Protein AF-A0A2V4BUR4-F1 (afdb_monomer)

Secondary structure (DSSP, 8-state):
-------PPPEEPTT-TT-EE-PPP-SSHHHHHHHHHHHHHHHHHHH-HHHHHHSS-TT--HHHHHHHHHHHHHT--HHHHHHHHHHHHHHHHT-

Solvent-accessible surface area (backbone atoms only — not comparable to full-atom values): 5980 Å² total; per-residue (Å²): 135,83,83,76,81,84,69,84,74,80,44,70,38,91,91,49,95,90,47,65,57,80,90,83,89,68,95,42,69,70,54,46,50,52,52,36,50,49,35,50,52,51,34,54,46,66,70,32,66,73,53,40,74,74,38,90,65,86,77,77,48,74,65,59,38,53,53,37,50,53,53,29,59,75,66,55,63,61,70,61,51,55,50,52,52,50,52,50,56,51,56,64,73,75,109

Nearest PDB structures (foldseek):
  5wbx-assembly1_B  TM=2.776E-01  e=7.537E+00  Homo sapiens
  5d8x-assembly1_K  TM=3.233E-01  e=8.599E+00  Pseudomonas aeruginosa PAO1

Foldseek 3Di:
DDPPPVDDDFDDDPPDDPDGDDDDDDPDPVRLVVLLVVLVVVLVLLPDPVSCVVDPPVDDDNVNSVVSNVVSVVSDPVVVVVVVVVVVVVVVVVD

Organism: NCBI:txid2212651

Mean predicted aligned error: 9.99 Å

Structure (mmCIF, N/CA/C/O backbone):
data_AF-A0A2V4BUR4-F1
#
_entry.id   AF-A0A2V4BUR4-F1
#
loop_
_atom_site.group_PDB
_atom_site.id
_atom_site.type_symbol
_atom_site.label_atom_id
_atom_site.label_alt_id
_atom_site.label_comp_id
_atom_site.label_asym_id
_atom_site.label_entity_id
_atom_site.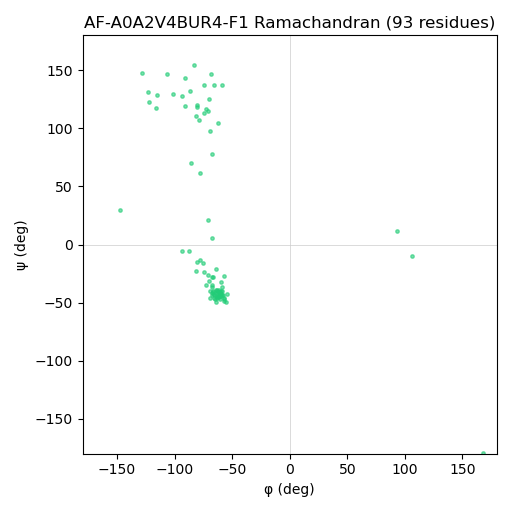label_seq_id
_atom_site.pdbx_PDB_ins_code
_atom_site.Cartn_x
_atom_site.Cartn_y
_atom_site.Cartn_z
_atom_site.occupancy
_atom_site.B_iso_or_equiv
_atom_site.auth_seq_id
_atom_site.auth_comp_id
_atom_site.auth_asym_id
_atom_site.auth_atom_id
_atom_site.pdbx_PDB_model_num
ATOM 1 N N . MET A 1 1 ? 41.491 16.629 9.942 1.00 38.00 1 MET A N 1
ATOM 2 C CA . MET A 1 1 ? 40.687 16.150 8.793 1.00 38.00 1 MET A CA 1
ATOM 3 C C . MET A 1 1 ? 39.347 15.655 9.316 1.00 38.00 1 MET A C 1
ATOM 5 O O . MET A 1 1 ? 39.288 14.601 9.936 1.00 38.00 1 MET A O 1
ATOM 9 N N . THR A 1 2 ? 38.289 16.443 9.156 1.00 47.72 2 THR A N 1
ATOM 10 C CA . THR A 1 2 ? 36.918 16.077 9.534 1.00 47.72 2 THR A CA 1
ATOM 11 C C . THR A 1 2 ? 36.373 15.080 8.510 1.00 47.72 2 THR A C 1
ATOM 13 O O . THR A 1 2 ? 36.226 15.408 7.335 1.00 47.72 2 THR A O 1
ATOM 16 N N . LYS A 1 3 ? 36.127 13.831 8.928 1.00 57.78 3 LYS A N 1
ATOM 17 C CA . LYS A 1 3 ? 35.494 12.810 8.080 1.00 57.78 3 LYS A CA 1
ATOM 18 C C . LYS A 1 3 ? 34.088 13.282 7.714 1.00 57.78 3 LYS A C 1
ATOM 20 O O . LYS A 1 3 ? 33.179 13.244 8.538 1.00 57.78 3 LYS A O 1
ATOM 25 N N . VAL A 1 4 ? 33.916 13.727 6.475 1.00 59.47 4 VAL A N 1
ATOM 26 C CA . VAL A 1 4 ? 32.602 13.991 5.892 1.00 59.47 4 VAL A CA 1
ATOM 27 C C . VAL A 1 4 ? 31.928 12.632 5.704 1.00 59.47 4 VAL A C 1
ATOM 29 O O . VAL A 1 4 ? 32.220 11.917 4.747 1.00 59.47 4 VAL A O 1
ATOM 32 N N . ASN A 1 5 ? 31.061 12.237 6.639 1.00 63.09 5 ASN A N 1
ATOM 33 C CA . ASN A 1 5 ? 30.177 11.080 6.481 1.00 63.09 5 ASN A CA 1
ATOM 34 C C . ASN A 1 5 ? 29.148 11.402 5.384 1.00 63.09 5 ASN A C 1
ATOM 36 O O . ASN A 1 5 ? 28.019 11.790 5.664 1.00 63.09 5 ASN A O 1
ATOM 40 N N . LYS A 1 6 ? 29.571 11.309 4.119 1.00 62.66 6 LYS A N 1
ATOM 41 C CA . LYS A 1 6 ? 28.785 11.724 2.948 1.00 62.66 6 LYS A CA 1
ATOM 42 C C . LYS A 1 6 ? 27.697 10.712 2.560 1.00 62.66 6 LYS A C 1
ATOM 44 O O . LYS A 1 6 ? 26.802 11.054 1.799 1.00 62.66 6 LYS A O 1
ATOM 49 N N . PHE A 1 7 ? 27.747 9.493 3.103 1.00 68.62 7 PHE A N 1
ATOM 50 C CA . PHE A 1 7 ? 26.815 8.411 2.779 1.00 68.62 7 PHE A CA 1
ATOM 51 C C . PHE A 1 7 ? 26.099 7.908 4.035 1.00 68.62 7 PHE A C 1
ATOM 53 O O . PHE A 1 7 ? 26.741 7.471 4.993 1.00 68.62 7 PHE A O 1
ATOM 60 N N . ARG A 1 8 ? 24.762 7.952 4.025 1.00 68.38 8 ARG A N 1
ATOM 61 C CA . ARG A 1 8 ? 23.933 7.245 5.008 1.00 68.38 8 ARG A CA 1
ATOM 62 C C . ARG A 1 8 ? 23.836 5.786 4.569 1.00 68.38 8 ARG A C 1
ATOM 64 O O . ARG A 1 8 ? 23.386 5.511 3.462 1.00 68.38 8 ARG A O 1
ATOM 71 N N . LYS A 1 9 ? 24.298 4.863 5.414 1.00 76.38 9 LYS A N 1
ATOM 72 C CA . LYS A 1 9 ? 24.108 3.424 5.189 1.00 76.38 9 LYS A CA 1
ATOM 73 C C . LYS A 1 9 ? 22.624 3.088 5.345 1.00 76.38 9 LYS A C 1
ATOM 75 O O . LYS A 1 9 ? 21.950 3.708 6.167 1.00 76.38 9 LYS A O 1
ATOM 80 N N . LEU A 1 10 ? 22.142 2.109 4.584 1.00 78.25 10 LEU A N 1
ATOM 81 C CA . LEU A 1 10 ? 20.811 1.547 4.788 1.00 78.25 10 LEU A CA 1
ATOM 82 C C . LEU A 1 10 ? 20.709 0.975 6.209 1.00 78.25 10 LEU A C 1
ATOM 84 O O . LEU A 1 10 ? 21.661 0.364 6.706 1.00 78.25 10 LEU A O 1
ATOM 88 N N . LYS A 1 11 ? 19.581 1.213 6.883 1.00 78.12 11 LYS A N 1
ATOM 89 C CA . LYS A 1 11 ? 19.362 0.722 8.244 1.00 78.12 11 LYS A CA 1
ATOM 90 C C . LYS A 1 11 ? 18.945 -0.742 8.159 1.00 78.12 11 LYS A C 1
ATOM 92 O O . LYS A 1 11 ? 17.929 -1.052 7.546 1.00 78.12 11 LYS A O 1
ATOM 97 N N . GLN A 1 12 ? 19.746 -1.627 8.742 1.00 76.19 12 GLN A N 1
ATOM 98 C CA . GLN A 1 12 ? 19.410 -3.044 8.804 1.00 76.19 12 GLN A CA 1
ATOM 99 C C . GLN A 1 12 ? 18.170 -3.234 9.680 1.00 76.19 12 GLN A C 1
ATOM 101 O O . GLN A 1 12 ? 18.03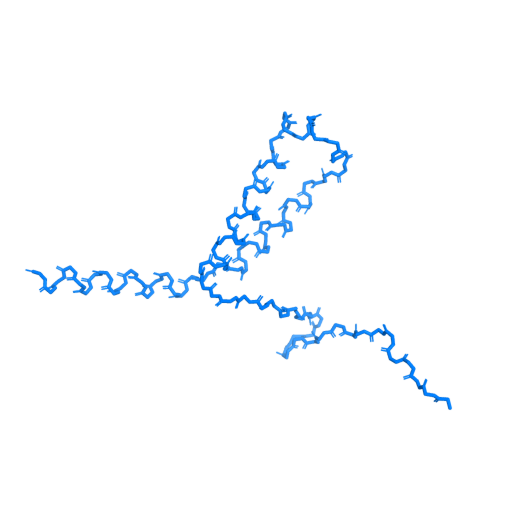4 -2.587 10.723 1.00 76.19 12 GLN A O 1
ATOM 106 N N . GLU A 1 13 ? 17.258 -4.081 9.227 1.00 74.25 13 GLU A N 1
ATOM 107 C CA . GLU A 1 13 ? 16.098 -4.474 10.012 1.00 74.25 13 GLU A CA 1
ATOM 108 C C . GLU A 1 13 ? 16.530 -5.449 11.118 1.00 74.25 13 GLU A C 1
ATOM 110 O O . GLU A 1 13 ? 17.389 -6.313 10.921 1.00 74.25 13 GLU A O 1
ATOM 115 N N . ASN A 1 14 ? 15.999 -5.266 12.327 1.00 67.88 14 ASN A N 1
ATOM 116 C CA . ASN A 1 14 ? 16.387 -6.095 13.462 1.00 67.88 14 ASN A CA 1
ATOM 117 C C . ASN A 1 14 ? 15.782 -7.497 13.294 1.00 67.88 14 ASN A C 1
ATOM 119 O O . ASN A 1 14 ? 14.567 -7.642 13.341 1.00 67.88 14 ASN A O 1
ATOM 123 N N . GLY A 1 15 ? 16.624 -8.526 13.169 1.00 66.25 15 GLY A N 1
ATOM 124 C CA . GLY A 1 15 ? 16.192 -9.933 13.183 1.00 66.25 15 GLY A CA 1
ATOM 125 C C . GLY A 1 15 ? 16.211 -10.645 11.828 1.00 66.25 15 GLY A C 1
ATOM 126 O O . GLY A 1 15 ? 16.129 -11.869 11.795 1.00 66.25 15 GLY A O 1
ATOM 127 N N . THR A 1 16 ? 16.410 -9.923 10.728 1.00 61.78 16 THR A N 1
ATOM 128 C CA . THR A 1 16 ? 16.478 -10.475 9.369 1.00 61.78 16 THR A CA 1
ATOM 129 C C . THR A 1 16 ? 17.863 -10.251 8.766 1.00 61.78 16 THR A C 1
ATOM 131 O O . THR A 1 16 ? 18.337 -9.129 8.563 1.00 61.78 16 THR A O 1
ATOM 134 N N . HIS A 1 17 ? 18.561 -11.348 8.465 1.00 60.50 17 HIS A N 1
ATOM 135 C CA . HIS A 1 17 ? 19.777 -11.279 7.662 1.00 60.50 17 HIS A CA 1
ATOM 136 C C . HIS A 1 17 ? 19.376 -10.936 6.217 1.00 60.50 17 HIS A C 1
ATOM 138 O O . HIS A 1 17 ? 18.728 -11.742 5.558 1.00 60.50 17 HIS A O 1
ATOM 144 N N . ASN A 1 18 ? 19.791 -9.753 5.744 1.00 71.56 18 ASN A N 1
ATOM 145 C CA . ASN A 1 18 ? 19.665 -9.223 4.371 1.00 71.56 18 ASN A CA 1
ATOM 146 C C . ASN A 1 18 ? 18.448 -8.341 4.024 1.00 71.56 18 ASN A C 1
ATOM 148 O O . ASN A 1 18 ? 18.290 -8.024 2.845 1.00 71.56 18 ASN A O 1
ATOM 152 N N . SER A 1 19 ? 17.643 -7.865 4.981 1.00 74.75 19 SER A N 1
ATOM 153 C CA . SER A 1 19 ? 16.663 -6.795 4.708 1.00 74.75 19 SER A CA 1
ATOM 154 C C . SER A 1 19 ? 17.086 -5.451 5.306 1.00 74.75 19 SER A C 1
ATOM 156 O O . SER A 1 19 ? 17.755 -5.358 6.344 1.00 74.75 19 SER A O 1
ATOM 158 N N . PHE A 1 20 ? 16.722 -4.381 4.601 1.00 82.62 20 PHE A N 1
ATOM 159 C CA . PHE A 1 20 ? 16.962 -3.009 5.019 1.00 82.62 20 PHE A CA 1
ATOM 160 C C . PHE A 1 20 ? 15.636 -2.265 5.084 1.00 82.62 20 PHE A C 1
ATOM 162 O O . PHE A 1 20 ? 14.864 -2.289 4.130 1.00 82.62 20 PHE A O 1
ATOM 169 N N . GLY A 1 21 ? 15.403 -1.577 6.197 1.00 80.44 21 GLY A N 1
ATOM 170 C CA . GLY A 1 21 ? 14.197 -0.791 6.407 1.00 80.44 21 GLY A CA 1
ATOM 171 C C . GLY A 1 21 ? 14.373 0.655 5.955 1.00 80.44 21 GLY A C 1
ATOM 172 O O . GLY A 1 21 ? 15.420 1.277 6.174 1.00 80.44 21 GLY A O 1
ATOM 173 N N . VAL A 1 22 ? 13.310 1.215 5.387 1.00 81.19 22 VAL A N 1
ATOM 174 C CA . VAL A 1 22 ? 13.158 2.653 5.154 1.00 81.19 22 VAL A CA 1
ATOM 175 C C . VAL A 1 22 ? 11.986 3.133 6.001 1.00 81.19 22 VAL A C 1
ATOM 177 O O . VAL A 1 22 ? 10.909 2.553 5.961 1.00 81.19 22 VAL A O 1
ATOM 180 N N . THR A 1 23 ? 12.193 4.185 6.790 1.00 83.50 23 THR A N 1
ATOM 181 C CA . THR A 1 23 ? 11.109 4.805 7.560 1.00 83.50 23 THR A CA 1
ATOM 182 C C . THR A 1 23 ? 10.479 5.911 6.731 1.00 83.50 23 THR A C 1
ATOM 184 O O . THR A 1 23 ? 11.152 6.888 6.396 1.00 83.50 23 THR A O 1
ATOM 187 N N . LEU A 1 24 ? 9.190 5.769 6.441 1.00 85.75 24 LEU A N 1
ATOM 188 C CA . LEU A 1 24 ? 8.379 6.811 5.834 1.00 85.75 24 LEU A CA 1
ATOM 189 C C . LEU A 1 24 ? 7.672 7.601 6.941 1.00 85.75 24 LEU A C 1
ATOM 191 O O . LEU A 1 24 ? 7.044 7.015 7.817 1.00 85.75 24 LEU A O 1
ATOM 195 N N . GLN A 1 25 ? 7.797 8.926 6.922 1.00 89.00 25 GLN A N 1
ATOM 196 C CA . GLN A 1 25 ? 7.072 9.800 7.844 1.00 89.00 25 GLN A CA 1
ATOM 197 C C . GLN A 1 25 ? 5.880 10.409 7.115 1.00 89.00 25 GLN A C 1
ATOM 199 O O . GLN A 1 25 ? 6.048 10.977 6.038 1.00 89.00 25 GLN A O 1
ATOM 204 N N . VAL A 1 26 ? 4.704 10.300 7.724 1.00 90.12 26 VAL A N 1
ATOM 205 C CA . VAL A 1 26 ? 3.452 10.906 7.262 1.00 90.12 26 VAL A CA 1
ATOM 206 C C . VAL A 1 26 ? 2.832 11.688 8.418 1.00 90.12 26 VAL A C 1
ATOM 208 O O . VAL A 1 26 ? 2.989 11.326 9.584 1.00 90.12 26 VAL A O 1
ATOM 211 N N . SER A 1 27 ? 2.144 12.776 8.104 1.00 89.38 27 SER A N 1
ATOM 212 C CA . SER A 1 27 ? 1.471 13.664 9.057 1.00 89.38 27 SER A CA 1
ATOM 213 C C . SER A 1 27 ? 0.168 13.086 9.619 1.00 89.38 27 SER A C 1
ATOM 215 O O . SER A 1 27 ? -0.321 13.568 10.639 1.00 89.38 27 SER A O 1
ATOM 217 N N . GLY A 1 28 ? -0.385 12.041 8.992 1.00 90.38 28 GLY A N 1
ATOM 218 C CA . GLY A 1 28 ? -1.542 11.302 9.494 1.00 90.38 28 GLY A CA 1
ATOM 219 C C . GLY A 1 28 ? -2.149 10.347 8.463 1.00 90.38 28 GLY A C 1
ATOM 220 O O . GLY A 1 28 ? -1.695 10.276 7.319 1.00 90.38 28 GLY A O 1
ATOM 221 N N . TYR A 1 29 ? -3.218 9.646 8.858 1.00 89.75 29 TYR A N 1
ATOM 222 C CA . TYR A 1 29 ? -3.900 8.646 8.021 1.00 89.75 29 TYR A CA 1
ATOM 223 C C . TYR A 1 29 ? -4.449 9.211 6.709 1.00 89.75 29 TYR A C 1
ATOM 225 O O . TYR A 1 29 ? -4.439 8.523 5.693 1.00 89.75 29 TYR A O 1
ATOM 233 N N . THR A 1 30 ? -4.881 10.474 6.691 1.00 90.38 30 THR A N 1
ATOM 234 C CA . THR A 1 30 ? -5.340 11.125 5.457 1.00 90.38 30 THR A CA 1
ATOM 235 C C . THR A 1 30 ? -4.216 11.237 4.432 1.00 90.38 30 THR A C 1
ATOM 237 O O . THR A 1 30 ? -4.420 10.914 3.264 1.00 90.38 30 THR A O 1
ATOM 240 N N . GLU A 1 31 ? -3.024 11.666 4.857 1.00 93.19 31 GLU A N 1
ATOM 241 C CA . GLU A 1 31 ? -1.867 11.766 3.963 1.00 93.19 31 GLU A CA 1
ATOM 242 C C . GLU A 1 31 ? -1.395 10.380 3.518 1.00 93.19 31 GLU A C 1
ATOM 244 O O . GLU A 1 31 ? -1.138 10.182 2.332 1.00 93.19 31 GLU A O 1
ATOM 249 N N . LEU A 1 32 ? -1.357 9.409 4.438 1.00 93.06 32 LEU A N 1
ATOM 250 C CA . LEU A 1 32 ? -1.047 8.017 4.109 1.00 93.06 32 LEU A CA 1
ATOM 251 C C . LEU A 1 32 ? -1.996 7.483 3.028 1.00 93.06 32 LEU A C 1
ATOM 253 O O . LEU A 1 32 ? -1.548 6.989 1.995 1.00 93.06 32 LEU A O 1
ATOM 257 N N . ASN A 1 33 ? -3.305 7.666 3.212 1.00 91.56 33 ASN A N 1
ATOM 258 C CA . ASN A 1 33 ? -4.315 7.220 2.259 1.00 91.56 33 ASN A CA 1
ATOM 259 C C . ASN A 1 33 ? -4.188 7.928 0.897 1.00 91.56 33 ASN A C 1
ATOM 261 O O . ASN A 1 33 ? -4.328 7.299 -0.154 1.00 91.56 33 ASN A O 1
ATOM 265 N N . MET A 1 34 ? -3.874 9.229 0.884 1.00 9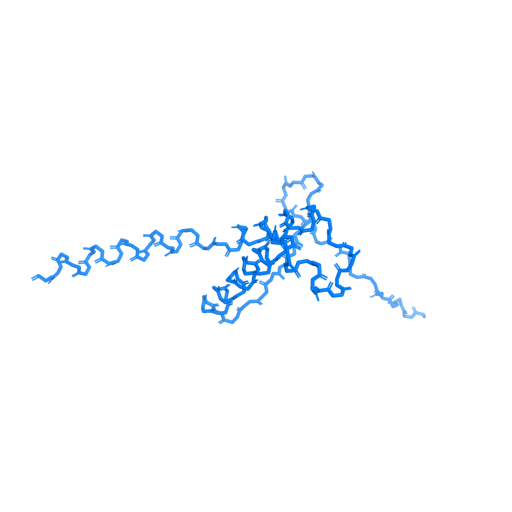2.94 34 MET A N 1
ATOM 266 C CA . MET A 1 34 ? -3.575 9.952 -0.359 1.00 92.94 34 MET A CA 1
ATOM 267 C C . MET A 1 34 ? -2.339 9.382 -1.059 1.00 92.94 34 MET A C 1
ATOM 269 O O . MET A 1 34 ? -2.351 9.234 -2.282 1.00 92.94 34 MET A O 1
ATOM 273 N N . MET A 1 35 ? -1.293 9.034 -0.308 1.00 93.38 35 MET A N 1
ATOM 274 C CA . MET A 1 35 ? -0.080 8.439 -0.862 1.00 93.38 35 MET A CA 1
ATOM 275 C C . MET A 1 35 ? -0.366 7.072 -1.491 1.00 93.38 35 MET A C 1
ATOM 277 O O . MET A 1 35 ? -0.036 6.873 -2.661 1.00 93.38 35 MET A O 1
ATOM 281 N N . VAL A 1 36 ? -1.052 6.177 -0.772 1.00 93.81 36 VAL A N 1
ATOM 282 C CA . VAL A 1 36 ? -1.485 4.869 -1.294 1.00 93.81 36 VAL A CA 1
ATOM 283 C C . VAL A 1 36 ? -2.346 5.047 -2.546 1.00 93.81 36 VAL A C 1
ATOM 285 O O . VAL A 1 36 ? -2.071 4.453 -3.587 1.00 93.81 36 VAL A O 1
ATOM 288 N N . SER A 1 37 ? -3.337 5.940 -2.496 1.00 92.88 37 SER A N 1
ATOM 289 C CA . SER A 1 37 ? -4.213 6.229 -3.637 1.00 92.88 37 SER A CA 1
ATOM 290 C C . SER A 1 37 ? -3.441 6.715 -4.865 1.00 92.88 37 SER A C 1
ATOM 292 O O . SER A 1 37 ? -3.761 6.333 -5.991 1.00 92.88 37 SER A O 1
ATOM 294 N N . ASN A 1 38 ? -2.426 7.559 -4.676 1.00 91.50 38 ASN A N 1
ATOM 295 C CA . ASN A 1 38 ? -1.595 8.057 -5.770 1.00 91.50 38 ASN A CA 1
ATOM 296 C C . ASN A 1 38 ? -0.714 6.951 -6.366 1.00 91.50 38 ASN A C 1
ATOM 298 O O . ASN A 1 38 ? -0.602 6.879 -7.590 1.00 91.50 38 ASN A O 1
ATOM 302 N N . LEU A 1 39 ? -0.151 6.066 -5.535 1.00 92.94 39 LEU A N 1
ATOM 303 C CA . LEU A 1 39 ? 0.612 4.899 -5.995 1.00 92.94 39 LEU A CA 1
ATOM 304 C C . LEU A 1 39 ? -0.261 3.949 -6.827 1.00 92.94 39 LEU A C 1
ATOM 306 O O . LEU A 1 39 ? 0.152 3.517 -7.905 1.00 92.94 39 LEU A O 1
ATOM 310 N N . LEU A 1 40 ? -1.493 3.684 -6.384 1.00 92.50 40 LEU A N 1
ATOM 311 C CA . LEU A 1 40 ? -2.446 2.852 -7.124 1.00 92.50 40 LEU A CA 1
ATOM 312 C C . LEU A 1 40 ? -2.856 3.497 -8.453 1.00 92.50 40 LEU A C 1
ATOM 314 O O . LEU A 1 40 ? -2.805 2.844 -9.493 1.00 92.50 40 LEU A O 1
ATOM 318 N N . LYS A 1 41 ? -3.199 4.793 -8.457 1.00 89.38 41 LYS A N 1
ATOM 319 C CA . LYS A 1 41 ? -3.541 5.527 -9.690 1.00 89.38 41 LYS A CA 1
ATOM 320 C C . LYS A 1 41 ? -2.389 5.527 -10.689 1.00 89.38 41 LYS A C 1
ATOM 322 O O . LYS A 1 41 ? -2.619 5.293 -11.872 1.00 89.38 41 LYS A O 1
ATOM 327 N N . ALA A 1 42 ? -1.164 5.763 -10.218 1.00 86.38 42 ALA A N 1
ATOM 328 C CA . ALA A 1 42 ? 0.024 5.696 -11.058 1.00 86.38 42 ALA A CA 1
ATOM 329 C C . ALA A 1 42 ? 0.186 4.292 -11.651 1.00 86.38 42 ALA A C 1
ATOM 331 O O . ALA A 1 42 ? 0.342 4.161 -12.859 1.00 86.38 42 ALA A O 1
ATOM 332 N N . SER A 1 43 ? 0.052 3.247 -10.832 1.00 87.69 43 SER A N 1
ATOM 333 C CA . SER A 1 43 ? 0.133 1.855 -11.289 1.00 87.69 43 SER A CA 1
ATOM 334 C C . SER A 1 43 ? -0.918 1.536 -12.358 1.00 87.69 43 SER A C 1
ATOM 336 O O . SER A 1 43 ? -0.582 0.963 -13.388 1.00 87.69 43 SER A O 1
ATOM 338 N N . ILE A 1 44 ? -2.168 1.979 -12.180 1.00 85.56 44 ILE A N 1
ATOM 339 C CA . ILE A 1 44 ? -3.250 1.800 -13.165 1.00 85.56 44 ILE A CA 1
ATOM 340 C C . ILE A 1 44 ? -2.925 2.501 -14.490 1.00 85.56 44 ILE A C 1
ATOM 342 O O . ILE A 1 44 ? -3.098 1.914 -15.556 1.00 85.56 44 ILE A O 1
ATOM 346 N N . ILE A 1 45 ? -2.441 3.745 -14.436 1.00 83.56 45 ILE A N 1
ATOM 347 C CA . ILE A 1 45 ? -2.048 4.496 -15.637 1.00 83.56 45 ILE A CA 1
ATOM 348 C C . ILE A 1 45 ? -0.911 3.775 -16.367 1.00 83.56 45 ILE A C 1
ATOM 350 O O . ILE A 1 45 ? -0.935 3.683 -17.590 1.00 83.56 45 ILE A O 1
ATOM 354 N N . LEU A 1 46 ? 0.062 3.237 -15.629 1.00 79.75 46 LEU A N 1
ATO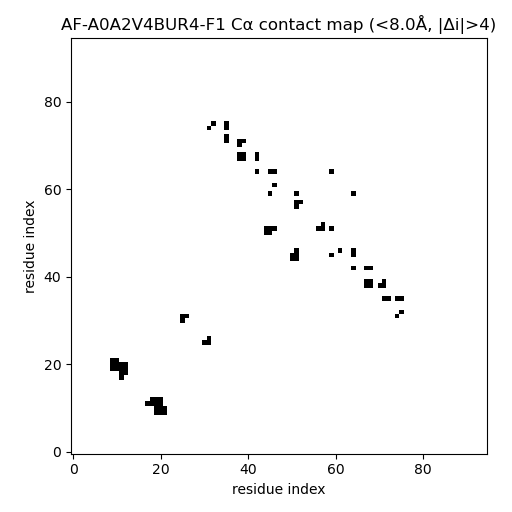M 355 C CA . LEU A 1 46 ? 1.195 2.514 -16.203 1.00 79.75 46 LEU A CA 1
ATOM 356 C C . LEU A 1 46 ? 0.807 1.143 -16.776 1.00 79.75 46 LEU A C 1
ATOM 358 O O . LEU A 1 46 ? 1.473 0.675 -17.692 1.00 79.75 46 LEU A O 1
ATOM 362 N N . LEU A 1 47 ? -0.260 0.510 -16.282 1.00 81.88 47 LEU A N 1
ATOM 363 C CA . LEU A 1 47 ? -0.804 -0.725 -16.861 1.00 81.88 47 LEU A CA 1
ATOM 364 C C . LEU A 1 47 ? -1.570 -0.480 -18.168 1.00 81.88 47 LEU A C 1
ATOM 366 O O . LEU A 1 47 ? -1.709 -1.393 -18.978 1.00 81.88 47 LEU A O 1
ATOM 370 N N . ASN A 1 48 ? -2.071 0.736 -18.389 1.00 81.00 48 ASN A N 1
ATOM 371 C CA . ASN A 1 48 ? -2.817 1.076 -19.593 1.00 81.00 48 ASN A CA 1
ATOM 372 C C . ASN A 1 48 ? -1.858 1.384 -20.761 1.00 81.00 48 ASN A C 1
ATOM 374 O O . ASN A 1 48 ? -1.183 2.412 -20.774 1.00 81.00 48 ASN A O 1
ATOM 378 N N . GLU A 1 49 ? -1.822 0.501 -21.763 1.00 70.44 49 GLU A N 1
ATOM 379 C CA . GLU A 1 49 ? -0.995 0.636 -22.973 1.00 70.44 49 GLU A CA 1
ATOM 380 C C . GLU A 1 49 ? -1.197 1.952 -23.723 1.00 70.44 49 GLU A C 1
ATOM 382 O O . GLU A 1 49 ? -0.217 2.598 -24.098 1.00 70.44 49 GLU A O 1
ATOM 387 N N . ASP A 1 50 ? -2.440 2.402 -23.873 1.00 69.69 50 ASP A N 1
ATOM 388 C CA . ASP A 1 50 ? -2.748 3.649 -24.575 1.00 69.69 50 ASP A CA 1
ATOM 389 C C . ASP A 1 50 ? -2.231 4.869 -23.799 1.00 69.69 50 ASP A C 1
ATOM 391 O O . ASP A 1 50 ? -1.717 5.827 -24.383 1.00 69.69 50 ASP A O 1
ATOM 395 N N . ALA A 1 51 ? -2.296 4.816 -2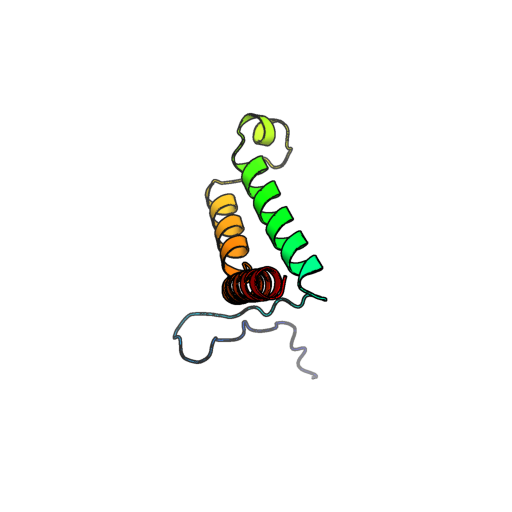2.466 1.00 65.44 51 ALA A N 1
ATOM 396 C CA . ALA A 1 51 ? -1.769 5.865 -21.599 1.00 65.44 51 ALA A CA 1
ATOM 397 C C . ALA A 1 51 ? -0.230 5.868 -21.549 1.00 65.44 51 ALA A C 1
ATOM 399 O O . ALA A 1 51 ? 0.377 6.942 -21.498 1.00 65.44 51 ALA A O 1
ATOM 400 N N . ARG A 1 52 ? 0.413 4.690 -21.619 1.00 64.31 52 ARG A N 1
ATOM 401 C CA . ARG A 1 52 ? 1.875 4.562 -21.753 1.00 64.31 52 ARG A CA 1
ATOM 402 C C . ARG A 1 52 ? 2.375 5.201 -23.044 1.00 64.31 52 ARG A C 1
ATOM 404 O O . ARG A 1 52 ? 3.352 5.938 -23.003 1.00 64.31 52 ARG A O 1
ATOM 411 N N . ASN A 1 53 ? 1.682 4.967 -24.158 1.00 60.78 53 ASN A N 1
ATOM 412 C CA . ASN A 1 53 ? 2.056 5.494 -25.473 1.00 60.78 53 ASN A CA 1
ATOM 413 C C . ASN A 1 53 ? 1.915 7.024 -25.575 1.00 60.78 53 ASN A C 1
ATOM 415 O O . ASN A 1 53 ? 2.635 7.658 -26.345 1.00 60.78 53 ASN A O 1
ATOM 419 N N . LEU A 1 54 ? 1.010 7.626 -24.794 1.00 61.28 54 LEU A N 1
ATOM 420 C CA . LEU A 1 54 ? 0.826 9.081 -24.715 1.00 61.28 54 LEU A CA 1
ATOM 421 C C . LEU A 1 54 ? 1.840 9.761 -23.776 1.00 61.28 54 LEU A C 1
ATOM 423 O O . LEU A 1 54 ? 2.101 10.959 -23.885 1.00 61.28 54 LEU A O 1
ATOM 427 N N . SER A 1 55 ? 2.406 9.001 -22.841 1.00 59.44 55 SER A N 1
ATOM 428 C CA . SER A 1 55 ? 3.379 9.477 -21.868 1.00 59.44 55 SER A CA 1
ATOM 429 C C . SER A 1 55 ? 4.793 9.413 -22.450 1.00 59.44 55 SER A C 1
ATOM 431 O O . SER A 1 55 ? 5.230 8.380 -22.944 1.00 59.44 55 SER A O 1
ATOM 433 N N . SER A 1 56 ? 5.578 10.488 -22.329 1.00 56.19 56 SER A N 1
ATOM 434 C CA . SER A 1 56 ? 7.008 10.480 -22.695 1.00 56.19 56 SER A CA 1
ATOM 435 C C . SER A 1 56 ? 7.874 9.597 -21.781 1.00 56.19 56 SER A C 1
ATOM 437 O O . SER A 1 56 ? 9.099 9.581 -21.905 1.00 56.19 56 SER A O 1
ATOM 439 N N . LEU A 1 57 ? 7.251 8.861 -20.857 1.00 57.12 57 LEU A N 1
ATOM 440 C CA . LEU A 1 57 ? 7.867 7.913 -19.940 1.00 57.12 57 LEU A CA 1
ATOM 441 C C . LEU A 1 57 ? 8.185 6.599 -20.683 1.00 57.12 57 LEU A C 1
ATOM 443 O O . LEU A 1 57 ? 7.678 5.528 -20.370 1.00 57.12 57 LEU A O 1
ATOM 447 N N . THR A 1 58 ? 9.038 6.688 -21.700 1.00 50.53 58 THR A N 1
ATOM 448 C CA . THR A 1 58 ? 9.387 5.641 -22.680 1.00 50.53 58 THR A CA 1
ATOM 449 C C . THR A 1 58 ? 10.237 4.481 -22.133 1.00 50.53 58 THR A C 1
ATOM 451 O O . THR A 1 58 ? 10.880 3.767 -22.895 1.00 50.53 58 THR A O 1
ATOM 454 N N . ALA A 1 59 ? 10.241 4.246 -20.819 1.00 58.97 59 ALA A N 1
ATOM 455 C CA . ALA A 1 59 ? 11.006 3.161 -20.192 1.00 58.97 59 ALA A CA 1
ATOM 456 C C . ALA A 1 59 ? 10.319 2.572 -18.947 1.00 58.97 59 ALA A C 1
ATOM 458 O O . ALA A 1 59 ? 10.982 2.135 -18.005 1.00 58.97 59 ALA A O 1
ATOM 459 N N . VAL A 1 60 ? 8.986 2.592 -18.897 1.00 59.47 60 VAL A N 1
ATOM 460 C CA . VAL A 1 60 ? 8.244 1.910 -17.830 1.00 59.47 60 VAL A CA 1
ATOM 461 C C . VAL A 1 60 ? 8.192 0.425 -18.161 1.00 59.47 60 VAL A C 1
ATOM 463 O O . VAL A 1 60 ? 7.476 0.014 -19.070 1.00 59.47 60 VAL A O 1
ATOM 466 N N . THR A 1 61 ? 8.959 -0.378 -17.429 1.00 62.56 61 THR A N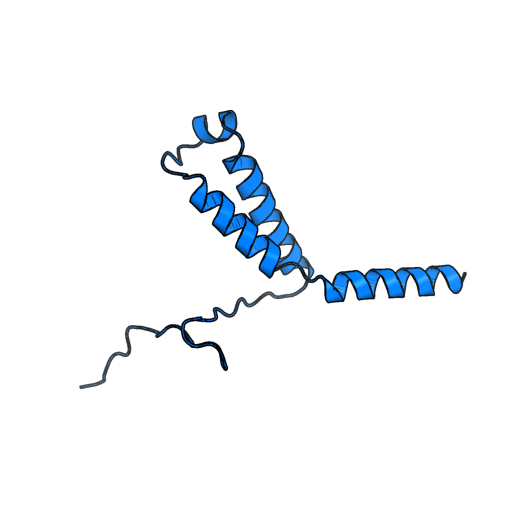 1
ATOM 467 C CA . THR A 1 61 ? 8.847 -1.838 -17.466 1.00 62.56 61 THR A CA 1
ATOM 468 C C . THR A 1 61 ? 7.720 -2.292 -16.543 1.00 62.56 61 THR A C 1
ATOM 470 O O . THR A 1 61 ? 7.411 -1.622 -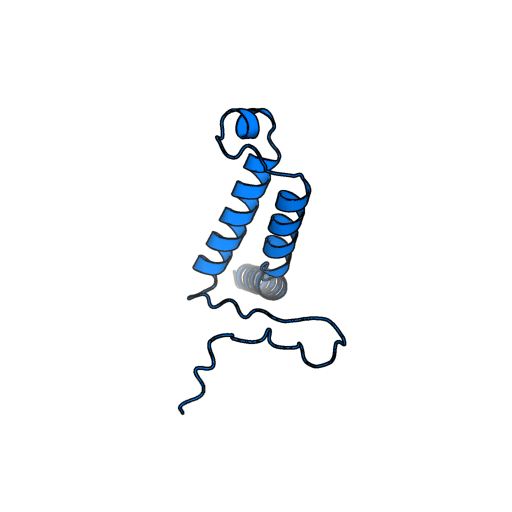15.554 1.00 62.56 61 THR A O 1
ATOM 473 N N . ASP A 1 62 ? 7.138 -3.459 -16.813 1.00 64.38 62 ASP A N 1
ATOM 474 C CA . ASP A 1 62 ? 6.116 -4.052 -15.938 1.00 64.38 62 ASP A CA 1
ATOM 475 C C . ASP A 1 62 ? 6.646 -4.246 -14.498 1.00 64.38 62 ASP A C 1
ATOM 477 O O . ASP A 1 62 ? 5.900 -4.129 -13.528 1.00 64.38 62 ASP A O 1
ATOM 481 N N . THR A 1 63 ? 7.966 -4.411 -14.332 1.00 67.38 63 THR A N 1
ATOM 482 C CA . THR A 1 63 ? 8.662 -4.439 -13.033 1.00 67.38 63 THR A CA 1
ATOM 483 C C . THR A 1 63 ? 8.473 -3.156 -12.219 1.00 67.38 63 THR A C 1
ATOM 485 O O . THR A 1 63 ? 8.325 -3.218 -11.001 1.00 67.38 63 THR A O 1
ATOM 488 N N . ASN A 1 64 ? 8.434 -1.985 -12.862 1.00 78.00 64 ASN A N 1
ATOM 489 C CA . ASN A 1 64 ? 8.222 -0.718 -12.159 1.00 78.00 64 ASN A CA 1
ATOM 490 C C . ASN A 1 64 ? 6.807 -0.641 -11.574 1.00 78.00 64 ASN A C 1
ATOM 492 O O . ASN A 1 64 ? 6.623 -0.092 -10.491 1.00 78.00 64 ASN A O 1
ATOM 496 N N . VAL A 1 65 ? 5.822 -1.207 -12.274 1.00 83.38 65 VAL A N 1
ATOM 497 C CA . VAL A 1 65 ? 4.433 -1.264 -11.805 1.00 83.38 65 VAL A CA 1
ATOM 498 C C . VAL A 1 65 ? 4.306 -2.206 -10.614 1.00 83.38 65 VAL A C 1
ATOM 500 O O . VAL A 1 65 ? 3.710 -1.828 -9.609 1.00 83.38 65 VAL A O 1
ATOM 503 N N . VAL A 1 66 ? 4.904 -3.399 -10.697 1.00 84.12 66 VAL A N 1
ATOM 504 C CA . VAL A 1 66 ? 4.901 -4.372 -9.592 1.00 84.12 66 VAL A CA 1
ATOM 505 C C . VAL A 1 66 ? 5.495 -3.753 -8.326 1.00 84.12 66 VAL A C 1
ATOM 507 O O . VAL A 1 66 ? 4.857 -3.799 -7.280 1.00 84.12 66 VAL A O 1
ATOM 510 N N . ASN A 1 67 ? 6.634 -3.063 -8.433 1.00 86.50 67 ASN A N 1
ATOM 511 C CA . ASN A 1 67 ? 7.253 -2.397 -7.284 1.00 86.50 67 ASN A CA 1
ATOM 512 C C . ASN A 1 67 ? 6.346 -1.315 -6.661 1.00 86.50 67 ASN A C 1
ATOM 514 O O . ASN A 1 67 ? 6.299 -1.178 -5.441 1.00 86.50 67 ASN A O 1
ATOM 518 N N . LEU A 1 68 ? 5.620 -0.531 -7.471 1.00 90.06 68 LEU A N 1
ATOM 519 C CA . LEU A 1 68 ? 4.688 0.483 -6.954 1.00 90.06 68 LEU A CA 1
ATOM 520 C C . LEU A 1 68 ? 3.503 -0.151 -6.221 1.00 90.06 68 LEU A C 1
ATOM 522 O O . LEU A 1 68 ? 3.094 0.359 -5.177 1.00 90.06 68 LEU A O 1
ATOM 526 N N . LEU A 1 69 ? 2.973 -1.256 -6.751 1.00 90.94 69 LEU A N 1
ATOM 527 C CA . LEU A 1 69 ? 1.898 -2.012 -6.114 1.00 90.94 69 LEU A CA 1
ATOM 528 C C . LEU A 1 69 ? 2.366 -2.650 -4.802 1.00 90.94 69 LEU A C 1
ATOM 530 O O . LEU A 1 69 ? 1.654 -2.557 -3.808 1.00 90.94 69 LEU A O 1
ATOM 534 N N . GLU A 1 70 ? 3.570 -3.222 -4.758 1.00 89.75 70 GLU A N 1
ATOM 535 C CA . GLU A 1 70 ? 4.151 -3.775 -3.527 1.00 89.75 70 GLU A CA 1
ATOM 536 C C . GLU A 1 70 ? 4.322 -2.711 -2.437 1.00 89.75 70 GLU A C 1
ATOM 538 O O . GLU A 1 70 ? 3.997 -2.963 -1.278 1.00 89.75 70 GLU A O 1
ATOM 543 N N . ILE A 1 71 ? 4.782 -1.506 -2.796 1.00 91.44 71 ILE A N 1
ATOM 544 C CA . ILE A 1 71 ? 4.881 -0.389 -1.845 1.00 91.44 71 ILE A CA 1
ATOM 545 C C . ILE A 1 71 ? 3.486 0.045 -1.385 1.00 91.44 71 ILE A C 1
ATOM 547 O O . ILE A 1 71 ? 3.285 0.273 -0.196 1.00 91.44 71 ILE A O 1
ATOM 551 N N . ALA A 1 72 ? 2.517 0.156 -2.300 1.00 93.25 72 ALA A N 1
ATOM 552 C CA . ALA A 1 72 ? 1.149 0.526 -1.946 1.00 93.25 72 ALA A CA 1
ATOM 553 C C . ALA A 1 72 ? 0.534 -0.476 -0.959 1.00 93.25 72 ALA A C 1
ATOM 555 O O . ALA A 1 72 ? -0.077 -0.048 0.015 1.00 93.25 72 ALA A O 1
ATOM 556 N N . LEU A 1 73 ? 0.750 -1.778 -1.175 1.00 91.25 73 LEU A N 1
ATOM 557 C CA . LEU A 1 73 ? 0.297 -2.847 -0.283 1.00 91.25 73 LEU A CA 1
ATOM 558 C C . LEU A 1 73 ? 0.946 -2.754 1.103 1.00 91.25 73 LEU A C 1
ATOM 560 O O . LEU A 1 73 ? 0.242 -2.815 2.101 1.00 91.25 73 LEU A O 1
ATOM 564 N N . GLN A 1 74 ? 2.262 -2.532 1.181 1.00 90.31 74 GLN A N 1
ATOM 565 C CA . GLN A 1 74 ? 2.968 -2.376 2.465 1.00 90.31 74 GLN A CA 1
ATOM 566 C C . GLN A 1 74 ? 2.525 -1.143 3.268 1.00 90.31 74 GLN A C 1
ATOM 568 O O . GLN A 1 74 ? 2.773 -1.073 4.46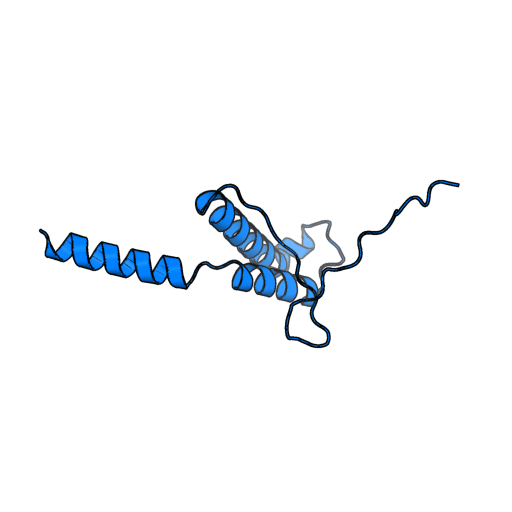9 1.00 90.31 74 GLN A O 1
ATOM 573 N N . LEU A 1 75 ? 1.921 -0.151 2.610 1.00 92.12 75 LEU A N 1
ATOM 574 C CA . LEU A 1 75 ? 1.436 1.077 3.240 1.00 92.12 75 LEU A CA 1
ATOM 575 C C . LEU A 1 75 ? -0.041 1.007 3.658 1.00 92.12 75 LEU A C 1
ATOM 577 O O . LEU A 1 75 ? -0.522 1.964 4.269 1.00 92.12 75 LEU A O 1
ATOM 581 N N . LEU A 1 76 ? -0.770 -0.064 3.320 1.00 90.69 76 LEU A N 1
ATOM 582 C CA . LEU A 1 76 ? -2.173 -0.213 3.707 1.00 90.69 76 LEU A CA 1
ATOM 583 C C . LEU A 1 76 ? -2.296 -0.466 5.221 1.00 90.69 76 LEU A C 1
ATOM 585 O O . LEU A 1 76 ? -1.693 -1.412 5.727 1.00 90.69 76 LEU A O 1
ATOM 589 N N . PRO A 1 77 ? -3.087 0.344 5.949 1.00 88.56 77 PRO A N 1
ATOM 590 C CA . PRO A 1 77 ? -3.283 0.185 7.387 1.00 88.56 77 PRO A CA 1
ATOM 591 C C . PRO A 1 77 ? -4.405 -0.832 7.675 1.00 88.56 77 PRO A C 1
ATOM 593 O O . PRO A 1 77 ? -5.512 -0.452 8.055 1.00 88.56 77 PRO A O 1
ATOM 596 N N . GLU A 1 78 ? -4.157 -2.120 7.402 1.00 88.31 78 GLU A N 1
ATOM 597 C CA . GLU A 1 78 ? -5.172 -3.189 7.505 1.00 88.31 78 GLU A CA 1
ATOM 598 C C . GLU A 1 78 ? -5.788 -3.284 8.913 1.00 88.31 78 GLU A C 1
ATOM 600 O O . GLU A 1 78 ? -7.011 -3.284 9.054 1.00 88.31 78 GLU A O 1
ATOM 605 N N . GLU A 1 79 ? -4.959 -3.275 9.962 1.00 88.62 79 GLU A N 1
ATOM 606 C CA . GLU A 1 79 ? -5.422 -3.386 11.353 1.00 88.62 79 GLU A CA 1
ATOM 607 C C . GLU A 1 79 ? -6.298 -2.194 11.772 1.00 88.62 79 GLU A C 1
ATOM 609 O O . GLU A 1 79 ? -7.304 -2.348 12.471 1.00 88.62 79 GLU A O 1
ATOM 614 N N . GLU A 1 80 ? -5.945 -0.981 11.342 1.00 88.88 80 GLU A N 1
ATOM 615 C CA . GLU A 1 80 ? -6.733 0.212 11.631 1.00 88.88 80 GLU A CA 1
ATOM 616 C C . GLU A 1 80 ? -8.065 0.228 10.874 1.00 88.88 80 GLU A C 1
ATOM 618 O O . GLU A 1 80 ? -9.052 0.761 11.394 1.00 88.88 80 GLU A O 1
ATOM 623 N N . MET A 1 81 ? -8.116 -0.352 9.670 1.00 88.31 81 MET A N 1
ATOM 624 C CA . MET A 1 81 ? -9.362 -0.514 8.916 1.00 88.31 81 MET A CA 1
ATOM 625 C C . MET A 1 81 ? -10.301 -1.510 9.607 1.00 88.31 81 MET A C 1
ATOM 627 O O . MET A 1 81 ? -11.479 -1.194 9.783 1.00 88.31 81 MET A O 1
ATOM 631 N N . ASP A 1 82 ? -9.782 -2.638 10.096 1.00 92.38 82 ASP A N 1
ATOM 632 C CA . ASP A 1 82 ? -10.560 -3.610 10.879 1.00 92.38 82 ASP A CA 1
ATOM 633 C C . ASP A 1 82 ? -11.128 -2.984 12.164 1.00 92.38 82 ASP A C 1
ATOM 635 O O . ASP A 1 82 ? -12.307 -3.152 12.499 1.00 92.38 82 ASP A O 1
ATOM 639 N N . LEU A 1 83 ? -10.313 -2.189 12.868 1.00 93.44 83 LEU A N 1
ATOM 640 C CA . LEU A 1 83 ? -10.756 -1.455 14.052 1.00 93.44 83 LEU A CA 1
ATOM 641 C C . LEU A 1 83 ? -11.892 -0.476 13.721 1.00 93.44 83 LEU A C 1
ATOM 643 O O . LEU A 1 83 ? -12.851 -0.349 14.490 1.00 93.44 83 LEU A O 1
ATOM 647 N N . LEU A 1 84 ? -11.792 0.234 12.594 1.00 92.12 84 LEU A N 1
ATOM 648 C CA . LEU A 1 84 ? -12.815 1.182 12.160 1.00 92.12 84 LEU A CA 1
ATOM 649 C C . LEU A 1 84 ? -14.153 0.479 11.883 1.00 92.12 84 LEU A C 1
ATOM 651 O O . LEU A 1 84 ? -15.204 0.991 12.282 1.00 92.12 84 LEU A O 1
ATOM 655 N N . ASP A 1 85 ? -14.117 -0.706 11.274 1.00 93.50 85 ASP A N 1
ATOM 656 C CA . ASP A 1 85 ? -15.305 -1.529 11.035 1.00 93.50 85 ASP A CA 1
ATOM 657 C C . ASP A 1 85 ? -15.968 -1.968 12.345 1.00 93.50 85 ASP A C 1
ATOM 659 O O . ASP A 1 85 ? -17.196 -1.921 12.485 1.00 93.50 85 ASP A O 1
ATOM 663 N N . ASP A 1 86 ? -15.177 -2.360 13.340 1.00 95.19 86 ASP A N 1
ATOM 664 C CA . ASP A 1 86 ? -15.695 -2.755 14.648 1.00 95.19 86 ASP A CA 1
ATOM 665 C C . ASP A 1 86 ? -16.322 -1.581 15.407 1.00 95.19 86 ASP A C 1
ATOM 667 O O . ASP A 1 86 ? -17.417 -1.718 15.969 1.00 95.19 86 ASP A O 1
ATOM 671 N N . LEU A 1 87 ? -15.702 -0.400 15.356 1.00 94.56 87 LEU A N 1
ATOM 672 C CA . LEU A 1 87 ? -16.282 0.828 15.906 1.00 94.56 87 LEU A CA 1
ATOM 673 C C . LEU A 1 87 ? -17.611 1.176 15.229 1.00 94.56 87 LEU A C 1
ATOM 675 O O . LEU A 1 87 ? -18.574 1.547 15.908 1.00 94.56 87 LEU A O 1
ATOM 679 N N . HIS A 1 88 ? -17.696 1.010 13.909 1.00 94.06 88 HIS A N 1
ATOM 680 C CA . HIS A 1 88 ? -18.930 1.246 13.170 1.00 94.06 88 HIS A CA 1
ATOM 681 C C . HIS A 1 88 ? -20.045 0.279 13.600 1.00 94.06 88 HIS A C 1
ATOM 683 O O . HIS A 1 88 ? -21.168 0.711 13.875 1.00 94.06 88 HIS A O 1
ATOM 689 N N . LYS A 1 89 ? -19.735 -1.016 13.762 1.00 95.62 89 LYS A N 1
ATOM 690 C CA . LYS A 1 89 ? -20.690 -2.022 14.268 1.00 95.62 89 LYS A CA 1
ATOM 691 C C . LYS A 1 89 ? -21.192 -1.685 15.672 1.00 95.62 89 LYS A C 1
ATOM 693 O O . LYS A 1 89 ? -22.369 -1.900 15.960 1.00 95.62 89 LYS A O 1
ATOM 698 N N . ILE A 1 90 ? -20.323 -1.188 16.555 1.00 95.62 90 ILE A N 1
ATOM 699 C CA . ILE A 1 90 ? -20.710 -0.771 17.911 1.00 95.62 90 ILE A CA 1
ATOM 700 C C . ILE A 1 90 ? -21.650 0.434 17.848 1.00 95.62 90 ILE A C 1
ATOM 702 O O . ILE A 1 90 ? -22.688 0.423 18.506 1.00 95.62 90 ILE A O 1
ATOM 706 N N . HIS A 1 91 ? -21.327 1.439 17.029 1.00 92.44 91 HIS A N 1
ATOM 707 C CA . HIS A 1 91 ? -22.166 2.625 16.857 1.00 92.44 91 HIS A CA 1
ATOM 708 C C . HIS A 1 91 ? -23.581 2.271 16.377 1.00 92.44 91 HIS A C 1
ATOM 710 O O . HIS A 1 91 ? -24.556 2.773 16.928 1.00 92.44 91 HIS A O 1
ATOM 716 N N . LEU A 1 92 ? -23.703 1.355 15.412 1.00 93.50 92 LEU A N 1
ATOM 717 C CA . LEU A 1 92 ? -25.000 0.904 14.900 1.00 93.50 92 LEU A CA 1
ATOM 718 C C . LEU A 1 92 ? -25.833 0.117 15.923 1.00 93.50 92 LEU A C 1
ATOM 720 O O . LEU A 1 92 ? -27.053 0.136 15.837 1.00 93.50 92 LEU A O 1
ATOM 724 N N . LYS A 1 93 ? -25.200 -0.572 16.882 1.00 86.50 93 LYS A N 1
ATOM 725 C CA . LYS A 1 93 ? -25.897 -1.290 17.969 1.00 86.50 93 LYS A CA 1
ATOM 726 C C . LYS A 1 93 ? -26.341 -0.378 19.115 1.00 86.50 93 LYS A C 1
ATOM 728 O O . LYS A 1 93 ? -27.091 -0.824 19.978 1.00 86.50 93 LYS A O 1
ATOM 733 N N . ALA A 1 94 ? -25.815 0.843 19.173 1.00 74.44 94 ALA A N 1
ATOM 734 C CA . ALA A 1 94 ? -26.163 1.833 20.187 1.00 74.44 94 ALA A CA 1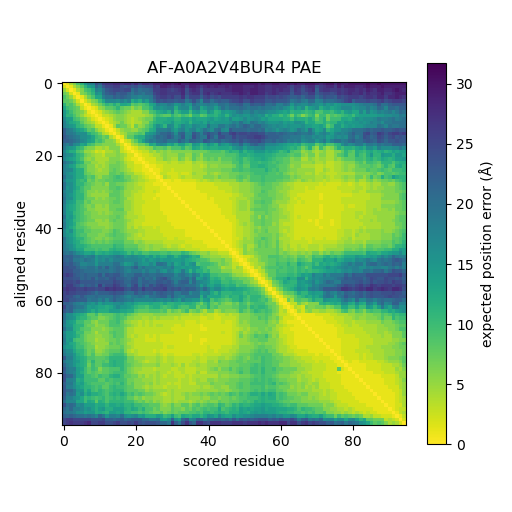
ATOM 735 C C . ALA A 1 94 ? -27.383 2.697 19.798 1.00 74.44 94 ALA A C 1
ATOM 737 O O . ALA A 1 94 ? -27.827 3.504 20.616 1.00 74.44 94 ALA A O 1
ATOM 738 N N . LEU A 1 95 ? -27.892 2.532 18.571 1.00 54.53 95 LEU A N 1
ATOM 739 C CA . LEU A 1 95 ? -29.135 3.105 18.038 1.00 54.53 95 LEU A CA 1
ATOM 740 C C . LEU A 1 95 ? -30.299 2.119 18.200 1.00 54.53 95 LEU A C 1
ATOM 742 O O . LEU A 1 95 ? -31.425 2.606 18.443 1.00 54.53 95 LEU A O 1
#

Sequence (95 aa):
MTKVNKFRKLKQENGTHNSFGVTLQVSGYTELNMMVSNLLKASIILLNEDARNLSSLTAVTDTNVVNLLEIALQLLPEEEMDLLDDLHKIHLKAL

pLDDT: mean 79.76, std 13.77, range [38.0, 95.62]

Radius of gyration: 19.75 Å; Cα contacts (8 Å, |Δi|>4): 46; chains: 1; bounding box: 70×27×46 Å